Protein AF-A0A2S9GG15-F1 (afdb_monomer)

Sequence (84 aa):
VFVRDVSPERADIREWTYVRRDGTHAAVSLAVSQMTDDDGGWVGYIGVATDITERKAAEEALAESEERFRLAFDTAPMGMFMFE

Foldseek 3Di:
DDDDDAEQVAWDWDWDWDQDPVRDTFTWTKTKHFDADPVRHTDGMDIDIDGCRVVVVVVVVVVVVVVVVVVCQVPDPDHDDDDD

Solvent-accessible surface area (backbone atoms only — not comparable to full-atom values): 5193 Å² total; per-residue (Å²): 140,87,86,90,73,57,40,74,91,43,61,43,73,47,78,46,81,42,73,46,96,88,67,48,78,37,39,28,41,36,35,33,27,34,37,58,50,99,86,68,46,86,73,51,72,49,73,50,76,40,83,38,48,71,59,52,52,52,53,50,54,48,53,52,50,52,50,53,49,49,51,55,58,76,68,42,98,60,91,80,82,84,80,133

Structure (mmCIF, N/CA/C/O backbone):
data_AF-A0A2S9GG15-F1
#
_entry.id   AF-A0A2S9GG15-F1
#
loop_
_atom_site.group_PDB
_atom_site.id
_atom_site.type_symbol
_atom_site.label_atom_id
_atom_site.label_alt_id
_atom_site.label_comp_id
_atom_site.label_asym_id
_atom_site.label_entity_id
_atom_site.label_seq_id
_atom_site.pdbx_PDB_ins_code
_atom_site.Cartn_x
_atom_site.Cartn_y
_atom_site.Cartn_z
_atom_site.occupancy
_atom_site.B_iso_or_equiv
_atom_site.auth_seq_id
_atom_site.auth_comp_id
_atom_site.auth_asym_id
_atom_site.auth_atom_id
_atom_site.pdbx_PDB_model_num
ATOM 1 N N . VAL A 1 1 ? 6.757 9.207 -3.346 1.00 65.44 1 VAL A N 1
ATOM 2 C CA . VAL A 1 1 ? 7.178 7.790 -3.407 1.00 65.44 1 VAL A CA 1
ATOM 3 C C . VAL A 1 1 ? 8.678 7.769 -3.614 1.00 65.44 1 VAL A C 1
ATOM 5 O O . VAL A 1 1 ? 9.139 8.384 -4.564 1.00 65.44 1 VAL A O 1
ATOM 8 N N . PHE A 1 2 ? 9.425 7.137 -2.713 1.00 71.50 2 PHE A N 1
ATOM 9 C CA . PHE A 1 2 ? 10.859 6.908 -2.890 1.00 71.50 2 PHE A CA 1
ATOM 10 C C . PHE A 1 2 ? 11.078 5.412 -3.046 1.00 71.50 2 PHE A C 1
ATOM 12 O O . PHE A 1 2 ? 10.638 4.647 -2.190 1.00 71.50 2 PHE A O 1
ATOM 19 N N . VAL A 1 3 ? 11.744 5.018 -4.126 1.00 71.25 3 VAL A N 1
ATOM 20 C CA . VAL A 1 3 ? 12.084 3.625 -4.406 1.00 71.25 3 VAL A CA 1
ATOM 21 C C . VAL A 1 3 ? 13.601 3.541 -4.441 1.00 71.25 3 VAL A C 1
ATOM 23 O O . VAL A 1 3 ? 14.240 4.311 -5.155 1.00 71.25 3 VAL A O 1
ATOM 26 N N . ARG A 1 4 ? 14.178 2.697 -3.583 1.00 66.00 4 ARG A N 1
ATOM 27 C CA . ARG A 1 4 ? 15.636 2.619 -3.392 1.00 66.00 4 ARG A CA 1
ATOM 28 C C . ARG A 1 4 ? 16.245 1.375 -4.027 1.00 66.00 4 ARG A C 1
ATOM 30 O O . ARG A 1 4 ? 17.388 1.437 -4.458 1.00 66.00 4 ARG A O 1
ATOM 37 N N . ASP A 1 5 ? 15.497 0.279 -4.058 1.00 71.00 5 ASP A N 1
ATOM 38 C CA . ASP A 1 5 ? 15.985 -1.022 -4.501 1.00 71.00 5 ASP A CA 1
ATOM 39 C C . ASP A 1 5 ? 14.831 -1.772 -5.173 1.00 71.00 5 ASP A C 1
ATOM 41 O O . ASP A 1 5 ? 13.946 -2.308 -4.509 1.00 71.00 5 ASP A O 1
ATOM 45 N N . VAL A 1 6 ? 14.766 -1.679 -6.499 1.00 78.81 6 VAL A N 1
ATOM 46 C CA . VAL A 1 6 ? 13.705 -2.266 -7.327 1.00 78.81 6 VAL A CA 1
ATOM 47 C C . VAL A 1 6 ? 14.353 -2.945 -8.508 1.00 78.81 6 VAL A C 1
ATOM 49 O O . VAL A 1 6 ? 15.139 -2.320 -9.219 1.00 78.81 6 VAL A O 1
ATOM 52 N N . SER A 1 7 ? 13.989 -4.204 -8.719 1.00 82.25 7 SER A N 1
ATOM 53 C CA . SER A 1 7 ? 14.436 -5.001 -9.853 1.00 82.25 7 SER A CA 1
ATOM 54 C C . SER A 1 7 ? 13.262 -5.289 -10.799 1.00 82.25 7 SER A C 1
ATOM 56 O O . SER A 1 7 ? 12.101 -5.060 -10.436 1.00 82.25 7 SER A O 1
ATOM 58 N N . PRO A 1 8 ? 13.533 -5.791 -12.014 1.00 79.81 8 PRO A N 1
ATOM 59 C CA . PRO A 1 8 ? 12.484 -6.254 -12.922 1.00 79.81 8 PRO A CA 1
ATOM 60 C C . PRO A 1 8 ? 11.700 -7.446 -12.352 1.00 79.81 8 PRO A C 1
ATOM 62 O O . PRO A 1 8 ? 10.504 -7.584 -12.584 1.00 79.81 8 PRO A O 1
ATOM 65 N N . GLU A 1 9 ? 12.365 -8.292 -11.561 1.00 84.94 9 GLU A N 1
ATOM 66 C CA . GLU A 1 9 ? 11.794 -9.534 -11.026 1.00 84.94 9 GLU A CA 1
ATOM 67 C C . GLU A 1 9 ? 11.046 -9.348 -9.700 1.00 84.94 9 GLU A C 1
ATOM 69 O O . GLU A 1 9 ? 10.286 -10.224 -9.283 1.00 84.94 9 GLU A O 1
ATOM 74 N N . ARG A 1 10 ? 11.260 -8.224 -9.001 1.00 87.12 10 ARG A N 1
ATOM 75 C CA . ARG A 1 10 ? 10.693 -7.995 -7.670 1.00 87.12 10 ARG A CA 1
ATOM 76 C C . ARG A 1 10 ? 10.234 -6.556 -7.481 1.00 87.12 10 ARG A C 1
ATOM 78 O O . ARG A 1 10 ? 11.030 -5.620 -7.515 1.00 87.12 10 ARG A O 1
ATOM 85 N N . ALA A 1 11 ? 8.947 -6.411 -7.174 1.00 90.06 11 ALA A N 1
ATOM 86 C CA . ALA A 1 11 ? 8.375 -5.136 -6.772 1.00 90.06 11 ALA A CA 1
ATOM 87 C C . ALA A 1 11 ? 8.732 -4.782 -5.313 1.00 90.06 11 ALA A C 1
ATOM 89 O O . ALA A 1 11 ? 8.683 -5.642 -4.428 1.00 90.06 11 ALA A O 1
ATOM 90 N N . ASP A 1 12 ? 9.030 -3.506 -5.055 1.00 93.31 12 ASP A N 1
ATOM 91 C CA . ASP A 1 12 ? 9.001 -2.917 -3.710 1.00 93.31 12 ASP A CA 1
ATOM 92 C C . ASP A 1 12 ? 7.545 -2.553 -3.394 1.00 93.31 12 ASP A C 1
ATOM 94 O O . ASP A 1 12 ? 6.917 -1.787 -4.130 1.00 93.31 12 ASP A O 1
ATOM 98 N N . ILE A 1 13 ? 6.995 -3.139 -2.330 1.00 93.81 13 ILE A N 1
ATOM 99 C CA . ILE A 1 13 ? 5.597 -2.966 -1.927 1.00 93.81 13 ILE A CA 1
ATOM 100 C C . ILE A 1 13 ? 5.565 -2.250 -0.586 1.00 93.81 13 ILE A C 1
ATOM 102 O O . ILE A 1 13 ? 6.113 -2.744 0.401 1.00 93.81 13 ILE A O 1
ATOM 106 N N . ARG A 1 14 ? 4.905 -1.090 -0.539 1.00 94.50 14 ARG A N 1
ATOM 107 C CA . ARG A 1 14 ? 4.765 -0.291 0.685 1.00 94.50 14 ARG A CA 1
ATOM 108 C C . ARG A 1 14 ? 3.389 0.328 0.800 1.00 94.50 14 ARG A C 1
ATOM 110 O O . ARG A 1 14 ? 2.789 0.725 -0.197 1.00 94.50 14 ARG A O 1
ATOM 117 N N . GLU A 1 15 ? 2.937 0.480 2.035 1.00 96.25 15 GLU A N 1
ATOM 118 C CA . GLU A 1 15 ? 1.723 1.227 2.331 1.00 96.25 15 GLU A CA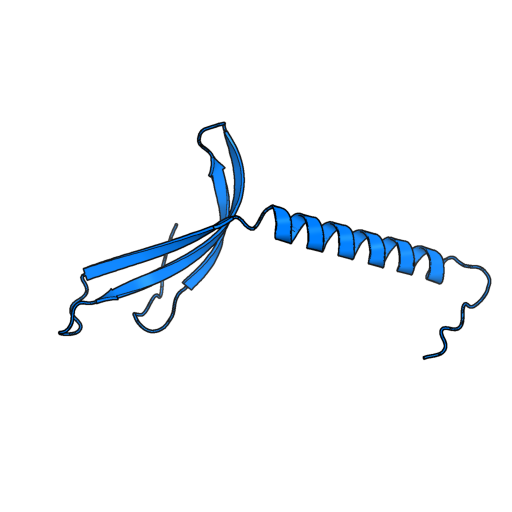 1
ATOM 119 C C . GLU A 1 15 ? 2.017 2.719 2.500 1.00 96.25 15 GLU A C 1
ATOM 121 O O . GLU A 1 15 ? 3.020 3.119 3.094 1.00 96.25 15 GLU A O 1
ATOM 126 N N . TRP A 1 16 ? 1.113 3.539 1.983 1.00 95.75 16 TRP A N 1
ATOM 127 C CA . TRP A 1 16 ? 1.163 4.991 2.039 1.00 95.75 16 TRP A CA 1
ATOM 128 C C . TRP A 1 16 ? -0.226 5.557 2.314 1.00 95.75 16 TRP A C 1
ATOM 130 O O . TRP A 1 16 ? -1.242 4.932 2.009 1.00 95.75 16 TRP A O 1
ATOM 140 N N . THR A 1 17 ? -0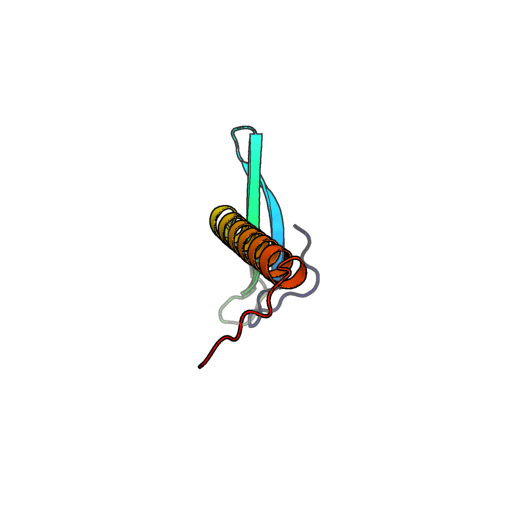.263 6.790 2.811 1.00 96.75 17 THR A N 1
ATOM 141 C CA . THR A 1 17 ? -1.490 7.586 2.855 1.00 96.75 17 THR A CA 1
ATOM 142 C C . THR A 1 17 ? -1.504 8.532 1.663 1.00 96.75 17 THR A C 1
ATOM 144 O O . THR A 1 17 ? -0.654 9.416 1.556 1.00 96.75 17 THR A O 1
ATOM 147 N N . TYR A 1 18 ? -2.446 8.329 0.747 1.00 96.12 18 TYR A N 1
ATOM 148 C CA . TYR A 1 18 ? -2.641 9.176 -0.428 1.00 96.12 18 TYR A CA 1
ATOM 149 C C . TYR A 1 18 ? -3.744 10.194 -0.160 1.00 96.12 18 TYR A C 1
ATOM 151 O O . TYR A 1 18 ? -4.680 9.917 0.585 1.00 96.12 18 TYR A O 1
ATOM 159 N N . VAL A 1 19 ? -3.648 11.361 -0.794 1.00 96.88 19 VAL A N 1
ATOM 160 C CA . VAL A 1 19 ? -4.702 12.381 -0.780 1.00 96.88 19 VAL A CA 1
ATOM 161 C C . VAL A 1 19 ? -5.428 12.317 -2.120 1.00 96.88 19 VAL A C 1
ATOM 163 O O . VAL A 1 19 ? -4.813 12.508 -3.172 1.00 96.88 19 VAL A O 1
ATOM 166 N N . ARG A 1 20 ? -6.725 12.005 -2.098 1.00 95.31 20 ARG A N 1
ATOM 167 C CA . ARG A 1 20 ? -7.585 12.022 -3.286 1.00 95.31 20 ARG A CA 1
ATOM 168 C C . ARG A 1 20 ? -7.836 13.465 -3.724 1.00 95.31 20 ARG A C 1
ATOM 170 O O . ARG A 1 20 ? -7.614 14.417 -2.981 1.00 95.31 20 ARG A O 1
ATOM 177 N N . ARG A 1 21 ? -8.340 13.641 -4.949 1.00 96.56 21 ARG A N 1
ATOM 178 C CA . ARG A 1 21 ? -8.633 14.971 -5.515 1.00 96.56 21 ARG A CA 1
ATOM 179 C C . ARG A 1 21 ? -9.602 15.793 -4.653 1.00 96.56 21 ARG A C 1
ATOM 181 O O . ARG A 1 21 ? -9.506 17.014 -4.642 1.00 96.56 21 ARG A O 1
ATOM 188 N N . ASP A 1 22 ? -10.526 15.132 -3.965 1.00 97.38 22 ASP A N 1
ATOM 189 C CA . ASP A 1 22 ? -11.501 15.752 -3.060 1.00 97.38 22 ASP A CA 1
ATOM 190 C C . ASP A 1 22 ? -10.929 16.097 -1.669 1.00 97.38 22 ASP A C 1
ATOM 192 O O . ASP A 1 22 ? -11.643 16.637 -0.829 1.00 97.38 22 ASP A O 1
ATOM 196 N N . GLY A 1 23 ? -9.647 15.808 -1.422 1.00 97.56 23 GLY A N 1
ATOM 197 C CA . GLY A 1 23 ? -8.968 16.039 -0.148 1.00 97.56 23 GLY A CA 1
ATOM 198 C C . GLY A 1 23 ? -9.097 14.894 0.859 1.00 97.56 23 GLY A C 1
ATOM 199 O O . GLY A 1 23 ? -8.481 14.958 1.922 1.00 97.56 23 GLY A O 1
ATOM 200 N N . THR A 1 24 ? -9.856 13.837 0.554 1.00 97.25 24 THR A N 1
ATOM 201 C CA . THR A 1 24 ? -9.956 12.668 1.437 1.00 97.25 24 THR A CA 1
ATOM 202 C C . THR A 1 24 ? -8.672 11.843 1.416 1.00 97.25 24 THR A C 1
ATOM 204 O O . THR A 1 24 ? -7.935 11.824 0.428 1.00 97.25 24 THR A O 1
ATOM 207 N N . HIS A 1 25 ? -8.409 11.122 2.506 1.00 96.50 25 HIS A N 1
ATOM 208 C CA . HIS A 1 25 ? -7.256 10.233 2.599 1.00 96.50 25 HIS A CA 1
ATOM 209 C C . HIS A 1 25 ? -7.620 8.800 2.191 1.00 96.50 25 HIS A C 1
ATOM 211 O O . HIS A 1 25 ? -8.690 8.290 2.528 1.00 96.50 25 HIS A O 1
ATOM 217 N N . ALA A 1 26 ? -6.717 8.152 1.463 1.00 97.31 26 ALA A N 1
ATOM 218 C CA . ALA A 1 26 ? -6.788 6.749 1.078 1.00 97.31 26 ALA A CA 1
ATOM 219 C C . ALA A 1 26 ? -5.588 6.013 1.664 1.00 97.31 26 ALA A C 1
ATOM 221 O O . ALA A 1 26 ? -4.456 6.482 1.519 1.00 97.31 26 ALA A O 1
ATOM 222 N N . ALA A 1 27 ? -5.815 4.857 2.280 1.00 98.06 27 ALA A N 1
ATOM 223 C CA . ALA A 1 27 ? -4.721 3.935 2.533 1.00 98.06 27 ALA A CA 1
ATOM 224 C C . ALA A 1 27 ? -4.427 3.222 1.212 1.00 98.06 27 ALA A C 1
ATOM 226 O O . ALA A 1 27 ? -5.330 2.657 0.601 1.00 98.06 27 ALA A O 1
ATOM 227 N N . VAL A 1 28 ? -3.183 3.271 0.750 1.00 98.00 28 VAL A N 1
ATOM 228 C CA . VAL A 1 28 ? -2.788 2.711 -0.543 1.00 98.00 28 VAL A CA 1
ATOM 229 C C . VAL A 1 28 ? -1.615 1.771 -0.352 1.00 98.00 28 VAL A C 1
ATOM 231 O O . VAL A 1 28 ? -0.587 2.173 0.185 1.00 98.00 28 VAL A O 1
ATOM 234 N N . SER A 1 29 ? -1.746 0.539 -0.840 1.00 97.56 29 SER A N 1
ATOM 235 C CA . SER A 1 29 ? -0.600 -0.335 -1.074 1.00 97.56 29 SER A CA 1
ATOM 236 C C . SER A 1 29 ? -0.053 -0.044 -2.464 1.00 97.56 29 SER A C 1
ATOM 238 O O . SER A 1 29 ? -0.738 -0.252 -3.468 1.00 97.56 29 SER A O 1
ATOM 240 N N . LEU A 1 30 ? 1.159 0.501 -2.521 1.00 96.56 30 LEU A N 1
ATOM 241 C CA . LEU A 1 30 ? 1.852 0.791 -3.765 1.00 96.56 30 LEU A CA 1
ATOM 242 C C . LEU A 1 30 ? 2.919 -0.274 -4.005 1.00 96.56 30 LEU A C 1
ATOM 244 O O . LEU A 1 30 ? 3.889 -0.351 -3.252 1.00 96.56 30 LEU A O 1
ATOM 248 N N . ALA A 1 31 ? 2.760 -1.030 -5.087 1.00 94.81 31 ALA A N 1
ATOM 249 C CA . ALA A 1 31 ? 3.798 -1.888 -5.640 1.00 94.81 31 ALA A CA 1
ATOM 250 C C . ALA A 1 31 ? 4.519 -1.142 -6.765 1.00 94.81 31 ALA A C 1
ATOM 252 O O . ALA A 1 31 ? 3.860 -0.646 -7.677 1.00 94.81 31 ALA A O 1
ATOM 253 N N . VAL A 1 32 ? 5.848 -1.059 -6.721 1.00 95.12 32 VAL A N 1
ATOM 254 C CA . VAL A 1 32 ? 6.660 -0.477 -7.800 1.00 95.12 32 VAL A CA 1
ATOM 255 C C . VAL A 1 32 ? 7.699 -1.487 -8.260 1.00 95.12 32 VAL A C 1
ATOM 257 O O . VAL A 1 32 ? 8.393 -2.047 -7.420 1.00 95.12 32 VAL A O 1
ATOM 260 N N . SER A 1 33 ? 7.841 -1.694 -9.567 1.00 92.50 33 SER A N 1
ATOM 261 C CA . SER A 1 33 ? 8.917 -2.499 -10.159 1.00 92.50 33 SER A CA 1
ATOM 262 C C . SER A 1 33 ? 9.645 -1.739 -11.264 1.00 92.50 33 SER A C 1
ATOM 264 O O . SER A 1 33 ? 9.150 -0.742 -11.803 1.00 92.50 33 SER A O 1
ATOM 266 N N . GLN A 1 34 ? 10.857 -2.196 -11.572 1.00 92.94 34 GLN A N 1
ATOM 267 C CA . GLN A 1 34 ? 11.628 -1.683 -12.696 1.00 92.94 34 GLN A CA 1
ATOM 268 C C . GLN A 1 34 ? 11.067 -2.239 -14.007 1.00 92.94 34 GLN A C 1
ATOM 270 O O . GLN A 1 34 ? 10.706 -3.410 -14.081 1.00 92.94 34 GLN A O 1
ATOM 275 N N . MET A 1 35 ? 10.995 -1.401 -15.036 1.00 92.81 35 MET A N 1
ATOM 276 C CA . MET A 1 35 ? 10.595 -1.813 -16.378 1.00 92.81 35 MET A CA 1
ATOM 277 C C . MET A 1 35 ? 11.824 -1.826 -17.281 1.00 92.81 35 MET A C 1
ATOM 279 O O . MET A 1 35 ? 12.569 -0.841 -17.323 1.00 92.81 35 MET A O 1
ATOM 283 N N . THR A 1 36 ? 12.019 -2.934 -17.989 1.00 92.31 36 THR A N 1
ATOM 284 C CA . THR A 1 36 ? 13.111 -3.134 -18.945 1.00 92.31 36 THR A CA 1
ATOM 285 C C . THR A 1 36 ? 12.562 -3.404 -20.339 1.00 92.31 36 THR A C 1
ATOM 287 O O . THR A 1 36 ? 11.418 -3.838 -20.477 1.00 92.31 36 THR A O 1
ATOM 290 N N . ASP A 1 37 ? 13.363 -3.124 -21.362 1.00 92.38 37 ASP A N 1
ATOM 291 C CA . ASP A 1 37 ? 13.100 -3.583 -22.727 1.00 92.38 37 ASP A CA 1
ATOM 292 C C . ASP A 1 37 ? 13.506 -5.060 -22.905 1.00 92.38 37 ASP A C 1
ATOM 294 O O . ASP A 1 37 ? 13.977 -5.711 -21.963 1.00 92.38 37 ASP A O 1
ATOM 298 N N . ASP A 1 38 ? 13.306 -5.586 -24.116 1.00 91.94 38 ASP A N 1
ATOM 299 C CA . ASP A 1 38 ? 13.619 -6.976 -24.473 1.00 91.94 38 ASP A CA 1
ATOM 300 C C . ASP A 1 38 ? 15.127 -7.294 -24.392 1.00 91.94 38 ASP A C 1
ATOM 302 O O . ASP A 1 38 ? 15.504 -8.451 -24.207 1.00 91.94 38 ASP A O 1
ATOM 306 N N . ASP A 1 39 ? 15.986 -6.274 -24.477 1.00 91.75 39 ASP A N 1
ATOM 307 C CA . ASP A 1 39 ? 17.445 -6.387 -24.385 1.00 91.75 39 ASP A CA 1
ATOM 308 C C . ASP A 1 39 ? 17.955 -6.205 -22.937 1.00 91.75 39 ASP A C 1
ATOM 310 O O . ASP A 1 39 ? 19.163 -6.238 -22.677 1.00 91.75 39 ASP A O 1
ATOM 314 N N . GLY A 1 40 ? 17.049 -6.028 -21.967 1.00 87.06 40 GLY A N 1
ATOM 315 C CA . GLY A 1 40 ? 17.372 -5.795 -20.557 1.00 87.06 40 GLY A CA 1
ATOM 316 C C . GLY A 1 40 ? 17.800 -4.357 -20.239 1.00 87.06 40 GLY A C 1
ATOM 317 O O . GLY A 1 40 ? 18.255 -4.079 -19.126 1.00 87.06 40 GLY A O 1
ATOM 318 N N . GLY A 1 41 ? 17.655 -3.432 -21.187 1.00 91.50 41 GLY A N 1
ATOM 319 C CA . GLY A 1 41 ? 17.869 -2.004 -20.997 1.00 91.50 41 GLY A CA 1
ATOM 320 C C . GLY A 1 41 ? 16.824 -1.399 -20.061 1.00 91.50 41 GLY A C 1
ATOM 321 O O . GLY A 1 41 ? 15.643 -1.735 -20.112 1.00 91.50 41 GLY A O 1
ATOM 322 N N . TRP A 1 42 ? 17.247 -0.498 -19.171 1.00 91.12 42 TRP A N 1
ATOM 323 C CA . TRP A 1 42 ? 16.333 0.192 -18.256 1.00 91.12 42 TRP A CA 1
ATOM 324 C C . TRP A 1 42 ? 15.437 1.184 -19.012 1.00 91.12 42 TRP A C 1
ATOM 326 O O . TRP A 1 42 ? 15.941 2.085 -19.682 1.00 91.12 42 TRP A O 1
ATOM 336 N N . VAL A 1 43 ? 14.116 1.059 -18.847 1.00 93.31 43 VAL A N 1
ATOM 337 C CA . VAL A 1 43 ? 13.109 1.918 -19.503 1.00 93.31 43 VAL A CA 1
ATOM 338 C C . VAL A 1 43 ? 12.399 2.831 -18.502 1.00 93.31 43 VAL A C 1
ATOM 340 O O . VAL A 1 43 ? 12.000 3.944 -18.844 1.00 93.31 43 VAL A O 1
ATOM 343 N N . GLY A 1 44 ? 12.230 2.389 -17.253 1.00 91.75 44 GLY A N 1
ATOM 344 C CA . GLY A 1 44 ? 11.558 3.191 -16.236 1.00 91.75 44 GLY A CA 1
ATOM 345 C C . GLY A 1 44 ? 11.057 2.389 -15.042 1.00 91.75 44 GLY A C 1
ATOM 346 O O . GLY A 1 44 ? 11.640 1.378 -14.650 1.00 91.75 44 GLY A O 1
ATOM 347 N N . TYR A 1 45 ? 9.949 2.860 -14.471 1.00 92.62 45 TYR A N 1
ATOM 348 C CA . TYR A 1 45 ? 9.239 2.209 -13.375 1.00 92.62 45 TYR A CA 1
ATOM 349 C C . TYR A 1 45 ? 7.768 2.039 -13.729 1.00 92.62 45 TYR A C 1
ATOM 351 O O . TYR A 1 45 ? 7.166 2.930 -14.329 1.00 92.62 45 TYR A O 1
ATOM 359 N N . ILE A 1 46 ? 7.180 0.936 -13.280 1.00 92.88 46 ILE A N 1
ATOM 360 C CA . ILE A 1 46 ? 5.733 0.735 -13.272 1.00 92.88 46 ILE A CA 1
ATOM 361 C C . ILE A 1 46 ? 5.251 0.650 -11.827 1.00 92.88 46 ILE A C 1
ATOM 363 O O . ILE A 1 46 ? 5.872 -0.003 -10.991 1.00 92.88 46 ILE A O 1
ATOM 367 N N . GLY A 1 47 ? 4.165 1.361 -11.527 1.00 93.94 47 GLY A N 1
ATOM 368 C CA . GLY A 1 47 ? 3.564 1.409 -10.200 1.00 93.94 47 GLY A CA 1
ATOM 369 C C . GLY A 1 47 ? 2.103 0.982 -10.241 1.00 93.94 47 GLY A C 1
ATOM 370 O O . GLY A 1 47 ? 1.335 1.505 -11.046 1.00 93.94 47 GLY A O 1
ATOM 371 N N . VAL A 1 48 ? 1.709 0.079 -9.346 1.00 95.62 48 VAL A N 1
ATOM 372 C CA . VAL A 1 48 ? 0.314 -0.316 -9.123 1.00 95.62 48 VAL A CA 1
ATOM 373 C C . VAL A 1 48 ? -0.103 0.165 -7.741 1.00 95.62 48 VAL A C 1
ATOM 375 O O . VAL A 1 48 ? 0.418 -0.299 -6.727 1.00 95.62 48 VAL A O 1
ATOM 378 N N . ALA A 1 49 ? -1.029 1.122 -7.706 1.00 96.62 49 ALA A N 1
ATOM 379 C CA . ALA A 1 49 ? -1.606 1.658 -6.480 1.00 96.62 49 ALA A CA 1
ATOM 380 C C . ALA A 1 49 ? -2.946 0.969 -6.206 1.00 96.62 49 ALA A C 1
ATOM 382 O O . ALA A 1 49 ? -3.899 1.141 -6.964 1.00 96.62 49 ALA A O 1
ATOM 383 N N . THR A 1 50 ? -3.015 0.203 -5.122 1.00 97.81 50 THR A N 1
ATOM 384 C CA . THR A 1 50 ? -4.237 -0.476 -4.682 1.00 97.81 50 THR A CA 1
ATOM 385 C C . THR A 1 50 ? -4.798 0.249 -3.471 1.00 97.81 50 THR A C 1
ATOM 387 O O . THR A 1 50 ? -4.103 0.378 -2.463 1.00 97.81 50 THR A O 1
ATOM 390 N N . ASP A 1 51 ? -6.040 0.720 -3.557 1.00 97.88 51 ASP A N 1
ATOM 391 C CA . ASP A 1 51 ? -6.762 1.238 -2.396 1.00 97.88 51 ASP A CA 1
ATOM 392 C C . ASP A 1 51 ? -7.045 0.086 -1.422 1.00 97.88 51 ASP A C 1
ATOM 394 O O . ASP A 1 51 ? -7.617 -0.936 -1.796 1.00 97.88 51 ASP A O 1
ATOM 398 N N . ILE A 1 52 ? -6.582 0.229 -0.185 1.00 98.06 52 ILE A N 1
ATOM 399 C CA . ILE A 1 52 ? -6.695 -0.774 0.878 1.00 98.06 52 ILE A CA 1
ATOM 400 C C . ILE A 1 52 ? -7.489 -0.236 2.073 1.00 98.06 52 ILE A C 1
ATOM 402 O O . ILE A 1 52 ? -7.463 -0.850 3.138 1.00 98.06 52 ILE A O 1
ATOM 406 N N . THR A 1 53 ? -8.186 0.898 1.929 1.00 97.38 53 THR A N 1
ATOM 407 C CA . THR A 1 53 ? -8.962 1.499 3.022 1.00 97.38 53 THR A CA 1
ATOM 408 C C . THR A 1 53 ? -9.996 0.521 3.584 1.00 97.38 53 THR A C 1
ATOM 410 O O . THR A 1 53 ? -10.046 0.332 4.797 1.00 97.38 53 THR A O 1
ATOM 413 N N . GLU A 1 54 ? -10.769 -0.151 2.727 1.00 97.56 54 GLU A N 1
ATOM 414 C CA . GLU A 1 54 ? -11.786 -1.118 3.172 1.00 97.56 54 GLU A CA 1
ATOM 415 C C . GLU A 1 54 ? -11.167 -2.329 3.876 1.00 97.56 54 GLU A C 1
ATOM 417 O O . GLU A 1 54 ? -11.652 -2.756 4.922 1.00 97.56 54 GLU A O 1
ATOM 422 N N . ARG A 1 55 ? -10.049 -2.843 3.346 1.00 97.81 55 ARG A N 1
ATOM 423 C CA . ARG A 1 55 ? -9.326 -3.969 3.948 1.00 97.81 55 ARG A CA 1
ATOM 424 C C . ARG A 1 55 ? -8.863 -3.635 5.367 1.00 97.81 55 ARG A C 1
ATOM 426 O O . ARG A 1 55 ? -9.108 -4.419 6.277 1.00 97.81 55 ARG A O 1
ATOM 433 N N . LYS A 1 56 ? -8.239 -2.469 5.570 1.00 96.75 56 LYS A N 1
ATOM 434 C CA . LYS A 1 56 ? -7.758 -2.058 6.900 1.00 96.75 56 LYS A CA 1
ATOM 435 C C . LYS A 1 56 ? -8.908 -1.823 7.881 1.00 96.75 56 LYS A C 1
ATOM 437 O O . LYS A 1 56 ? -8.782 -2.186 9.042 1.00 96.75 56 LYS A O 1
ATOM 442 N N . ALA A 1 57 ? -10.034 -1.277 7.414 1.00 96.62 57 ALA A N 1
ATOM 443 C CA . ALA A 1 57 ? -11.221 -1.105 8.251 1.00 96.62 57 ALA A CA 1
ATOM 444 C C . ALA A 1 57 ? -11.796 -2.453 8.723 1.00 96.62 57 ALA A C 1
ATOM 446 O O . ALA A 1 57 ? -12.203 -2.582 9.875 1.00 96.62 57 ALA A O 1
A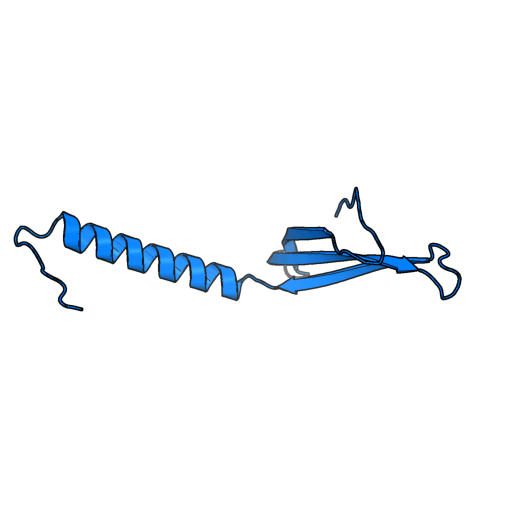TOM 447 N N . ALA A 1 58 ? -11.798 -3.471 7.856 1.00 97.19 58 ALA A N 1
ATOM 448 C CA . ALA A 1 58 ? -12.223 -4.817 8.231 1.00 9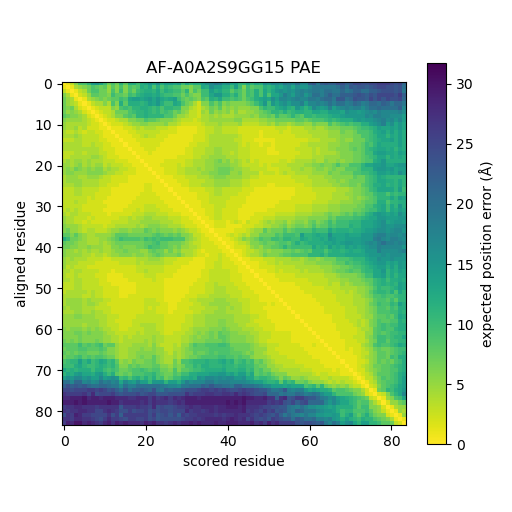7.19 58 ALA A CA 1
ATOM 449 C C . ALA A 1 58 ? -11.258 -5.478 9.234 1.00 97.19 58 ALA A C 1
ATOM 451 O O . ALA A 1 58 ? -11.711 -6.098 10.194 1.00 97.19 58 ALA A O 1
ATOM 452 N N . GLU A 1 59 ? -9.945 -5.321 9.041 1.00 96.75 59 GLU A N 1
ATOM 453 C CA . GLU A 1 59 ? -8.915 -5.815 9.970 1.00 96.75 59 GLU A CA 1
ATOM 454 C C . GLU A 1 59 ? -9.039 -5.163 11.359 1.00 96.75 59 GLU A C 1
ATOM 456 O O . GLU A 1 59 ? -8.967 -5.853 12.374 1.00 96.75 59 GLU A O 1
ATOM 461 N 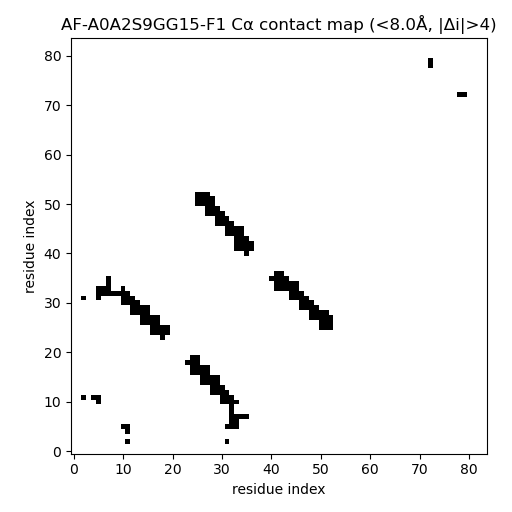N . GLU A 1 60 ? -9.283 -3.852 11.415 1.00 97.06 60 GLU A N 1
ATOM 462 C CA . GLU A 1 60 ? -9.487 -3.118 12.669 1.00 97.06 60 GLU A CA 1
ATOM 463 C C . GLU A 1 60 ? -10.775 -3.546 13.384 1.00 97.06 60 GLU A C 1
ATOM 465 O O . GLU A 1 60 ? -10.757 -3.806 14.587 1.00 97.06 60 GLU A O 1
ATOM 470 N N . ALA A 1 61 ? -11.879 -3.703 12.647 1.00 96.38 61 ALA A N 1
ATOM 471 C CA . ALA A 1 61 ? -13.138 -4.186 13.211 1.00 96.38 61 ALA A CA 1
ATOM 472 C C . ALA A 1 61 ? -13.017 -5.617 13.764 1.00 96.38 61 ALA A C 1
ATOM 474 O O . ALA A 1 61 ? -13.602 -5.935 14.804 1.00 96.38 61 ALA A O 1
ATOM 475 N N . LEU A 1 62 ? -12.245 -6.478 13.090 1.00 96.38 62 LEU A N 1
ATOM 476 C CA . LEU A 1 62 ? -11.946 -7.822 13.577 1.00 96.38 62 LEU A CA 1
ATOM 477 C C . LEU A 1 62 ? -11.135 -7.765 14.876 1.00 96.38 62 LEU A C 1
ATOM 479 O O . LEU A 1 62 ? -11.538 -8.381 15.861 1.00 96.38 62 LEU A O 1
ATOM 483 N N . ALA A 1 63 ? -10.052 -6.985 14.901 1.00 96.00 63 ALA A N 1
ATOM 484 C CA . ALA A 1 63 ? -9.206 -6.831 16.083 1.00 96.00 63 ALA A CA 1
ATOM 485 C C . ALA A 1 63 ? -9.989 -6.277 17.287 1.00 96.00 63 ALA A C 1
ATOM 487 O O . ALA A 1 63 ? -9.838 -6.769 18.405 1.00 96.00 63 ALA A O 1
ATOM 488 N N . GLU A 1 64 ? -10.882 -5.308 17.065 1.00 95.38 64 GLU A N 1
ATOM 489 C CA . GLU A 1 64 ? -11.748 -4.774 18.119 1.00 95.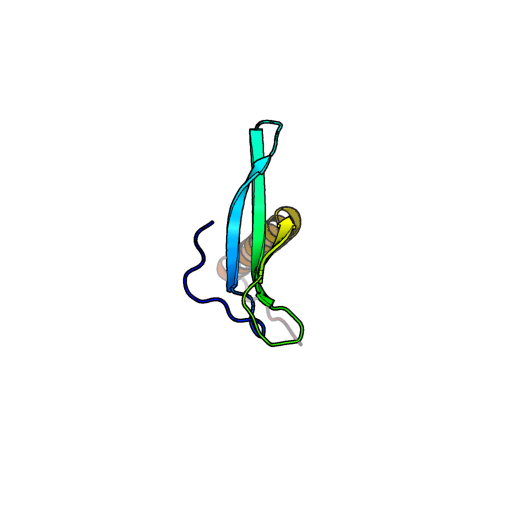38 64 GLU A CA 1
ATOM 490 C C . GLU A 1 64 ? -12.734 -5.835 18.636 1.00 95.38 64 GLU A C 1
ATOM 492 O O . GLU A 1 64 ? -12.966 -5.948 19.841 1.00 95.38 64 GLU A O 1
ATOM 497 N N . SER A 1 65 ? -13.308 -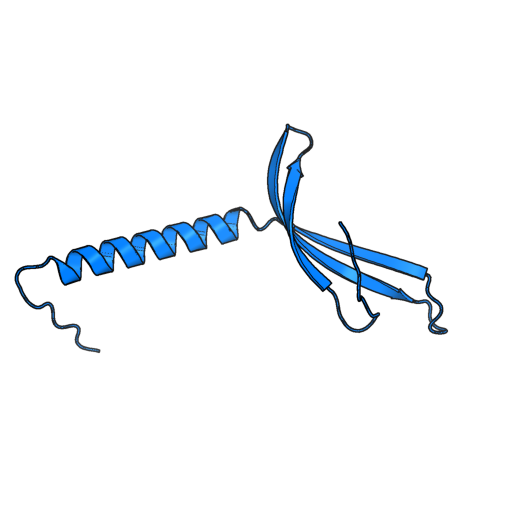6.647 17.744 1.00 94.00 65 SER A N 1
ATOM 498 C CA . SER A 1 65 ? -14.187 -7.750 18.139 1.00 94.00 65 SER A CA 1
ATOM 499 C C . SER A 1 65 ? -13.443 -8.803 18.964 1.00 94.00 65 SER A C 1
ATOM 501 O O . SER A 1 65 ? -13.969 -9.264 19.978 1.00 94.00 65 SER A O 1
ATOM 503 N N . GLU A 1 66 ? -12.228 -9.174 18.559 1.00 93.62 66 GLU A N 1
ATOM 504 C CA . GLU A 1 66 ? -11.375 -10.118 19.290 1.00 93.62 66 GLU A CA 1
ATOM 505 C C . GLU A 1 66 ? -10.976 -9.570 20.663 1.00 93.62 66 GLU A C 1
ATOM 507 O O . GLU A 1 66 ? -11.025 -10.295 21.658 1.00 93.62 66 GLU A O 1
ATOM 512 N N . GLU A 1 67 ? -10.644 -8.281 20.756 1.00 92.56 67 GLU A N 1
ATOM 513 C CA . GLU A 1 67 ? -10.333 -7.636 22.029 1.00 92.56 67 GLU A CA 1
ATOM 514 C C . GLU A 1 67 ? -11.552 -7.599 22.957 1.00 92.56 67 GLU A C 1
ATOM 516 O O . GLU A 1 67 ? -11.449 -7.991 24.121 1.00 92.56 67 GLU A O 1
ATOM 521 N N . ARG A 1 68 ? -12.725 -7.203 22.447 1.00 89.50 68 ARG A N 1
ATOM 522 C CA . ARG A 1 68 ? -13.980 -7.214 23.216 1.00 89.50 68 ARG A CA 1
ATOM 523 C C . ARG A 1 68 ? -14.328 -8.616 23.706 1.00 89.50 68 ARG A C 1
ATOM 525 O O . ARG A 1 68 ? -14.725 -8.773 24.860 1.00 89.50 68 ARG A O 1
ATOM 532 N N . PHE A 1 69 ? -14.158 -9.627 22.854 1.00 88.25 69 PHE A N 1
ATOM 533 C CA . PHE A 1 69 ? -14.338 -11.026 23.228 1.00 88.25 69 PHE A CA 1
ATOM 534 C C . PHE A 1 69 ? -13.356 -11.415 24.338 1.00 88.25 69 PHE A C 1
ATOM 536 O O . PHE A 1 69 ? -13.787 -11.866 25.394 1.00 88.25 69 PHE A O 1
ATOM 543 N N . ARG A 1 70 ? -12.056 -11.150 24.172 1.00 86.44 70 ARG A N 1
ATOM 544 C CA . ARG A 1 70 ? -11.032 -11.444 25.185 1.00 86.44 70 ARG A CA 1
ATOM 545 C C . ARG A 1 70 ? -11.344 -10.797 26.536 1.00 86.44 70 ARG A C 1
ATOM 547 O O . ARG A 1 70 ? -11.319 -11.489 27.547 1.00 86.44 70 ARG A O 1
ATOM 554 N N . LEU A 1 71 ? -11.704 -9.510 26.568 1.00 86.81 71 LEU A N 1
ATOM 555 C CA . LEU A 1 71 ? -12.082 -8.838 27.817 1.00 86.81 71 LEU A CA 1
ATOM 556 C C . LEU A 1 71 ? -13.317 -9.473 28.465 1.00 86.81 71 LEU A C 1
ATOM 558 O O . LEU A 1 71 ? -13.345 -9.632 29.685 1.00 86.81 71 LEU A O 1
ATOM 562 N N . ALA A 1 72 ? -14.333 -9.834 27.678 1.00 84.81 72 ALA A N 1
ATOM 563 C CA . ALA A 1 72 ? -15.523 -10.501 28.199 1.00 84.81 72 ALA A CA 1
ATOM 564 C C . ALA A 1 72 ? -15.189 -11.866 28.826 1.00 84.81 72 ALA A C 1
ATOM 566 O O . ALA A 1 72 ? -15.786 -12.225 29.837 1.00 84.81 72 ALA A O 1
ATOM 567 N N . PHE A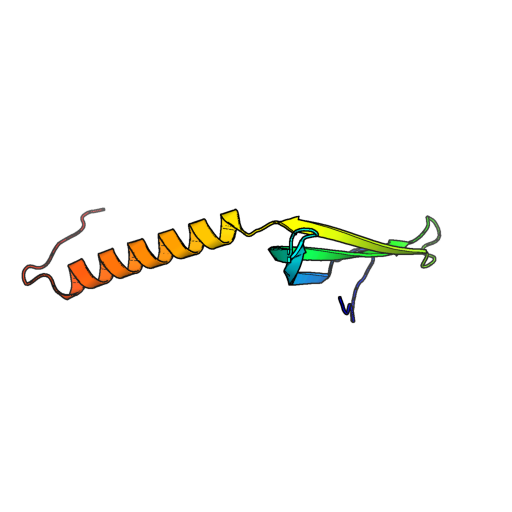 1 73 ? -14.221 -12.600 28.269 1.00 79.06 73 PHE A N 1
ATOM 568 C CA . PHE A 1 73 ? -13.737 -13.865 28.829 1.00 79.06 73 PHE A CA 1
ATOM 569 C C . PHE A 1 73 ? -12.899 -13.662 30.095 1.00 79.06 73 PHE A C 1
ATOM 571 O O . PHE A 1 73 ? -13.164 -14.317 31.100 1.00 79.06 73 PHE A O 1
ATOM 578 N N . ASP A 1 74 ? -11.941 -12.733 30.081 1.00 76.31 74 ASP A N 1
ATOM 579 C CA . ASP A 1 74 ? -11.037 -12.484 31.215 1.00 76.31 74 ASP A CA 1
ATOM 580 C C . ASP A 1 74 ? -11.766 -11.908 32.440 1.00 76.31 74 ASP A C 1
ATOM 582 O O . ASP A 1 74 ? -11.361 -12.131 33.582 1.00 76.31 74 ASP A O 1
ATOM 586 N N . THR A 1 75 ? -12.844 -11.151 32.218 1.00 74.19 75 THR A N 1
ATOM 587 C CA . THR A 1 75 ? -13.635 -10.527 33.292 1.00 74.19 75 THR A CA 1
ATOM 588 C C . THR A 1 75 ? -14.853 -11.347 33.711 1.00 74.19 75 THR A C 1
ATOM 590 O O . THR A 1 75 ? -15.514 -10.984 34.687 1.00 74.19 75 THR A O 1
ATOM 593 N N . ALA A 1 76 ? -15.152 -12.458 33.027 1.00 65.69 76 ALA A N 1
ATOM 594 C CA . ALA A 1 76 ? -16.242 -13.342 33.414 1.00 65.69 76 ALA A CA 1
ATOM 595 C C . ALA A 1 76 ? -15.913 -14.031 34.755 1.00 65.69 76 ALA A C 1
ATOM 597 O O . ALA A 1 76 ? -14.941 -14.780 34.846 1.00 65.69 76 ALA A O 1
ATOM 598 N N . PRO A 1 77 ? -16.750 -13.877 35.799 1.00 59.59 77 PRO A N 1
ATOM 599 C CA . PRO A 1 77 ? -16.554 -14.556 37.085 1.00 59.59 77 PRO A CA 1
ATOM 600 C C . PRO A 1 77 ? -16.705 -16.087 37.018 1.00 59.59 77 PRO A C 1
ATOM 602 O O . PRO A 1 77 ? -16.517 -16.767 38.024 1.00 59.59 77 PRO A O 1
ATOM 605 N 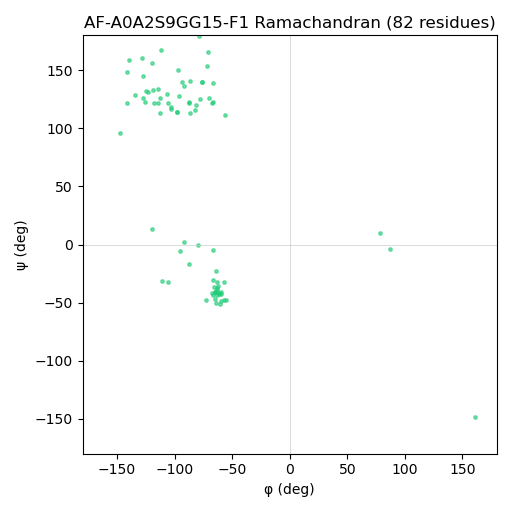N . MET A 1 78 ? -17.091 -16.640 35.865 1.00 56.97 78 MET A N 1
ATOM 606 C CA . MET A 1 78 ? -17.313 -18.068 35.650 1.00 56.97 78 MET A CA 1
ATOM 607 C C . MET A 1 78 ? -16.484 -18.534 34.456 1.00 56.97 78 MET A C 1
ATOM 609 O O . MET A 1 78 ? -16.646 -18.012 33.356 1.00 56.97 78 MET A O 1
ATOM 613 N N . GLY A 1 79 ? -15.615 -19.524 34.679 1.00 60.56 79 GLY A N 1
ATOM 614 C CA . GLY A 1 79 ? -14.788 -20.121 33.632 1.00 60.56 79 GLY A CA 1
ATOM 615 C C . GLY A 1 79 ? -15.646 -20.643 32.481 1.00 60.56 79 GLY A C 1
ATOM 616 O O . GLY A 1 79 ? -16.395 -21.606 32.643 1.00 60.56 79 GLY A O 1
ATOM 617 N N . MET A 1 80 ? -15.546 -19.993 31.324 1.00 60.91 80 MET A N 1
ATOM 618 C CA . MET A 1 80 ? -16.132 -20.476 30.079 1.00 60.91 80 MET A CA 1
ATOM 619 C C . MET A 1 80 ? -15.183 -21.508 29.464 1.00 60.91 80 MET A C 1
ATOM 621 O O . MET A 1 80 ? -14.060 -21.179 29.089 1.00 60.91 80 MET A O 1
ATOM 625 N N . PHE A 1 81 ? -15.628 -22.760 29.366 1.00 67.06 81 PHE A N 1
ATOM 626 C CA . PHE A 1 81 ? -14.929 -23.806 28.620 1.00 67.06 81 PHE A CA 1
ATOM 627 C C . PHE A 1 81 ? -15.385 -23.769 27.157 1.00 67.06 81 PHE A C 1
ATOM 629 O O . PHE A 1 81 ? -16.576 -23.920 26.887 1.00 67.06 81 PHE A O 1
ATOM 636 N N . MET A 1 82 ? -14.449 -23.591 26.219 1.00 62.44 82 MET A N 1
ATOM 637 C CA . MET A 1 82 ? -14.676 -23.933 24.812 1.00 62.44 82 MET A CA 1
ATOM 638 C C . MET A 1 82 ? -14.317 -25.404 24.611 1.00 62.44 82 MET A C 1
ATOM 640 O O . MET A 1 82 ? -13.197 -25.812 24.911 1.00 62.44 82 MET A O 1
ATOM 644 N N . PHE A 1 83 ? -15.273 -26.189 24.124 1.00 65.06 83 PHE A N 1
ATOM 645 C CA . PHE A 1 83 ? -14.995 -27.505 23.556 1.00 65.06 83 PHE A CA 1
ATOM 646 C C . PHE A 1 83 ? -14.777 -27.329 22.048 1.00 65.06 83 PHE A C 1
ATOM 648 O O . PHE A 1 83 ? -15.503 -26.546 21.430 1.00 65.06 83 PHE A O 1
ATOM 655 N N . GLU A 1 84 ? -13.757 -28.003 21.508 1.00 52.97 84 GLU A N 1
ATOM 656 C CA . GLU A 1 84 ? -13.460 -28.068 20.064 1.00 52.97 84 GLU A CA 1
ATOM 657 C C . GLU A 1 84 ? -14.565 -28.770 19.263 1.00 52.97 84 GLU A C 1
ATOM 659 O O . GLU A 1 84 ? -15.182 -29.723 19.799 1.00 52.97 84 GLU A O 1
#

Radius of gyration: 21.55 Å; Cα contacts (8 Å, |Δi|>4): 98; chains: 1; bounding box: 35×44×62 Å

pLDDT: mean 88.03, std 12.08, range [52.97, 98.06]

Mean predicted aligned error: 7.71 Å

Nearest PDB structures (foldseek):
  7a6p-assembly1_B  TM=8.196E-01  e=3.468E-04  Pseudomonas putida KT2440
  8a6x-assembly1_B  TM=8.226E-01  e=3.647E-03  Pseudomonas putida KT2440
  6ph2-assembly2_D  TM=8.467E-01  e=1.258E-02  Brucella melitensis bv. 1 str. 16M
  6hmj-assembly2_D  TM=7.621E-01  e=2.196E-02  Nakamurella multipartita DSM 44233
  9bkv-assembly1_B  TM=6.411E-01  e=9.230E-03  Escherichia coli

Secondary structure (DSSP, 8-state):
---SS--SS--EEEEEEEEPTTS-EEEEEEEEEEEE-TTS-EEEEEEEEEE-HHHHHHHHHHHHHHHHHHHHHHT-SS--PPP-